Protein AF-A0A952K8V4-F1 (afdb_monomer_lite)

Structure (mmCIF, N/CA/C/O backbone):
data_AF-A0A952K8V4-F1
#
_entry.id   AF-A0A952K8V4-F1
#
loop_
_atom_site.group_PDB
_atom_site.id
_atom_site.type_symbol
_atom_site.label_atom_id
_atom_site.label_alt_id
_atom_site.label_comp_id
_ato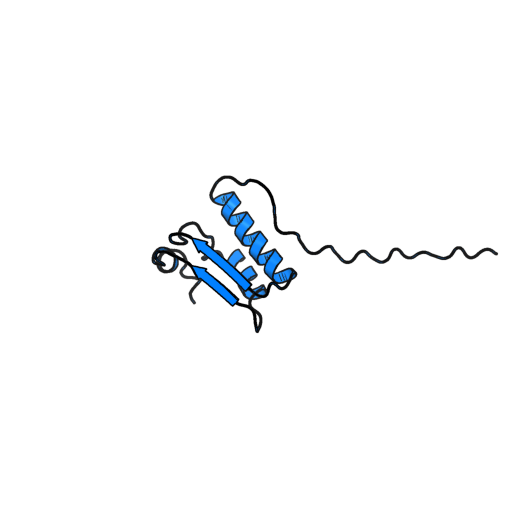m_site.label_asym_id
_atom_site.label_entity_id
_atom_site.label_seq_id
_atom_site.pdbx_PDB_ins_code
_atom_site.Cartn_x
_atom_site.Cartn_y
_atom_site.Cartn_z
_atom_site.occupancy
_atom_site.B_iso_or_equiv
_atom_site.auth_seq_id
_atom_site.auth_comp_id
_atom_site.auth_asym_id
_atom_site.auth_atom_id
_atom_site.pdbx_PDB_model_num
ATOM 1 N N . MET A 1 1 ? 5.043 38.210 47.231 1.00 46.47 1 MET A N 1
ATOM 2 C CA . MET A 1 1 ? 4.841 36.745 47.353 1.00 46.47 1 MET A CA 1
ATOM 3 C C . MET A 1 1 ? 3.971 36.402 46.169 1.00 46.47 1 MET A C 1
ATOM 5 O O . MET A 1 1 ? 2.767 36.247 46.301 1.00 46.47 1 MET A O 1
ATOM 9 N N . ASP A 1 2 ? 4.589 36.452 44.993 1.00 47.94 2 ASP A N 1
ATOM 10 C CA . ASP A 1 2 ? 3.906 36.523 43.707 1.00 47.94 2 ASP A CA 1
ATOM 11 C C . ASP A 1 2 ? 4.140 35.191 43.021 1.00 47.94 2 ASP A C 1
ATOM 13 O O . ASP A 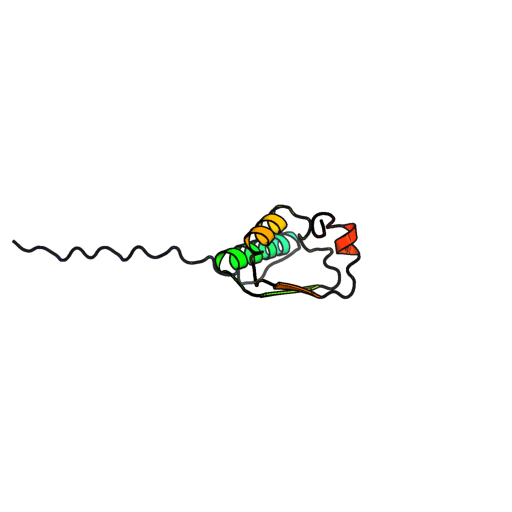1 2 ? 5.227 34.891 42.531 1.00 47.94 2 ASP A O 1
ATOM 17 N N . ARG A 1 3 ? 3.136 34.325 43.128 1.00 49.81 3 ARG A N 1
ATOM 18 C CA . ARG A 1 3 ? 3.149 33.012 42.503 1.00 49.81 3 ARG A CA 1
ATOM 19 C C . ARG A 1 3 ? 2.842 33.219 41.024 1.00 49.81 3 ARG A C 1
ATOM 21 O O . ARG A 1 3 ? 1.673 33.350 40.667 1.00 49.81 3 ARG A O 1
ATOM 28 N N . GLU A 1 4 ? 3.873 33.267 40.182 1.00 59.50 4 GLU A N 1
ATOM 29 C CA . GLU A 1 4 ? 3.692 33.185 38.731 1.00 59.50 4 GLU A CA 1
ATOM 30 C C . GLU A 1 4 ? 2.831 31.954 38.388 1.00 59.50 4 GLU A C 1
ATOM 32 O O . GLU A 1 4 ? 3.038 30.871 38.958 1.00 59.50 4 GLU A O 1
ATOM 37 N N . PRO A 1 5 ? 1.838 32.079 37.491 1.00 58.66 5 PRO A N 1
ATOM 38 C CA . PRO A 1 5 ? 1.098 30.929 37.008 1.00 58.66 5 PRO A CA 1
ATOM 39 C C . PRO A 1 5 ? 2.043 30.093 36.143 1.00 58.66 5 PRO A C 1
ATOM 41 O O . PRO A 1 5 ? 2.344 30.444 35.005 1.00 58.66 5 PRO A O 1
ATOM 44 N N . SER A 1 6 ? 2.526 28.987 36.711 1.00 53.41 6 SER A N 1
ATOM 45 C CA . SER A 1 6 ? 3.299 27.970 36.002 1.00 53.41 6 SER A CA 1
ATOM 46 C C . SER A 1 6 ? 2.475 27.478 34.809 1.00 53.41 6 SER A C 1
ATOM 48 O O . SER A 1 6 ? 1.548 26.683 34.955 1.00 53.41 6 SER A O 1
ATOM 50 N N . SER A 1 7 ? 2.765 28.031 33.633 1.00 58.81 7 SER A N 1
ATOM 51 C CA . SER A 1 7 ? 2.205 27.585 32.365 1.00 58.81 7 SER A CA 1
ATOM 52 C C . SER A 1 7 ? 2.989 26.347 31.969 1.00 58.81 7 SER A C 1
ATOM 54 O O . SER A 1 7 ? 4.040 26.437 31.340 1.00 58.81 7 SER A O 1
ATOM 56 N N . THR A 1 8 ? 2.523 25.183 32.412 1.00 65.50 8 THR A N 1
ATOM 57 C CA . THR A 1 8 ? 2.964 23.909 31.850 1.00 65.50 8 THR A CA 1
ATOM 58 C C . THR A 1 8 ? 2.674 23.977 30.348 1.00 65.50 8 THR A C 1
ATOM 60 O O . THR A 1 8 ? 1.516 24.216 29.991 1.00 65.50 8 THR A O 1
ATOM 63 N N . PRO A 1 9 ? 3.669 23.840 29.451 1.00 61.12 9 PRO A N 1
ATOM 64 C CA . PRO A 1 9 ? 3.367 23.679 28.040 1.00 61.12 9 PRO A CA 1
ATOM 65 C C . PRO A 1 9 ? 2.458 22.460 27.944 1.00 61.12 9 PRO A C 1
ATOM 67 O O . PRO A 1 9 ? 2.764 21.422 28.532 1.00 61.12 9 PRO A O 1
ATOM 70 N N . LEU A 1 10 ? 1.314 22.595 27.277 1.00 61.41 10 LEU A N 1
ATOM 71 C CA . LEU A 1 10 ? 0.533 21.438 26.874 1.00 61.41 10 LEU A CA 1
ATOM 72 C C . LEU A 1 10 ? 1.482 20.592 26.024 1.00 61.41 10 LEU A C 1
ATOM 74 O O . LEU A 1 10 ? 1.788 20.995 24.904 1.00 61.41 10 LEU A O 1
ATOM 78 N N . GLU A 1 11 ? 2.021 19.523 26.617 1.00 60.59 11 GLU A N 1
ATOM 79 C CA . GLU A 1 11 ? 2.908 18.548 25.987 1.00 60.59 11 GLU A CA 1
ATOM 80 C C . GLU A 1 11 ? 2.350 18.289 24.587 1.00 60.59 11 GLU A C 1
ATOM 82 O O . GLU A 1 11 ? 1.249 17.747 24.444 1.00 60.59 11 GLU A O 1
ATOM 87 N N . ALA A 1 12 ? 3.024 18.816 23.562 1.00 60.91 12 ALA A N 1
ATOM 88 C CA . ALA A 1 12 ? 2.529 18.730 22.203 1.00 60.91 12 ALA A CA 1
ATOM 89 C C . ALA A 1 12 ? 2.434 17.242 21.882 1.00 60.91 12 ALA A C 1
ATOM 91 O O . ALA A 1 12 ? 3.457 16.555 21.850 1.00 60.91 12 ALA A O 1
ATOM 92 N N . LEU A 1 13 ? 1.207 16.736 21.712 1.00 58.41 13 LEU A N 1
ATOM 93 C CA . LEU A 1 13 ? 0.987 15.358 21.292 1.00 58.41 13 LEU A CA 1
ATOM 94 C C . LEU A 1 13 ? 1.908 15.101 20.095 1.00 58.41 13 LEU A C 1
ATOM 96 O O . LEU A 1 13 ? 1.948 15.955 19.199 1.00 58.41 13 LEU A O 1
ATOM 100 N N . PRO A 1 14 ? 2.676 13.997 20.078 1.00 64.44 14 PRO A N 1
ATOM 101 C CA . PRO A 1 14 ? 3.582 13.735 18.975 1.00 64.44 14 PRO A CA 1
ATOM 102 C C . PRO A 1 14 ? 2.779 13.812 17.678 1.00 64.44 14 PRO A C 1
ATOM 104 O O . PRO A 1 14 ? 1.760 13.133 17.529 1.00 64.44 14 PRO A O 1
ATOM 107 N N . ALA A 1 15 ? 3.196 14.708 16.782 1.00 70.94 15 ALA A N 1
ATOM 108 C CA . ALA A 1 15 ? 2.516 14.900 15.515 1.00 70.94 15 ALA A CA 1
ATOM 109 C C . ALA A 1 15 ? 2.472 13.555 14.784 1.00 70.94 15 ALA A C 1
ATOM 111 O O . ALA A 1 15 ? 3.493 12.871 14.673 1.00 70.94 15 ALA A O 1
ATOM 112 N N . LEU A 1 16 ? 1.285 13.163 14.312 1.00 73.94 16 LEU A N 1
ATOM 113 C CA . LEU A 1 16 ? 1.155 11.950 13.513 1.00 73.94 16 LEU A CA 1
ATOM 114 C C . LEU A 1 16 ? 2.068 12.077 12.285 1.00 73.94 16 LEU A C 1
ATOM 116 O O . LEU A 1 16 ? 2.166 13.166 11.709 1.00 73.94 16 LEU A O 1
ATOM 120 N N . PRO A 1 17 ? 2.742 10.991 11.874 1.00 80.44 17 PRO A N 1
ATOM 121 C CA . PRO A 1 17 ? 3.621 11.031 10.720 1.00 80.44 17 PRO A CA 1
ATOM 122 C C . PRO A 1 17 ? 2.808 11.445 9.490 1.00 80.44 17 PRO A C 1
ATOM 124 O O . PRO A 1 17 ? 1.730 10.902 9.245 1.00 80.44 17 PRO A O 1
ATOM 127 N N . ALA A 1 18 ? 3.300 12.437 8.748 1.00 84.94 18 ALA A N 1
ATOM 128 C CA . ALA A 1 18 ? 2.663 12.911 7.525 1.00 84.94 18 ALA A CA 1
ATOM 129 C C . ALA A 1 18 ? 2.978 11.972 6.354 1.00 84.94 18 ALA A C 1
ATOM 131 O O . ALA A 1 18 ? 4.026 11.320 6.330 1.00 84.94 18 ALA A O 1
ATOM 132 N N . LEU A 1 19 ? 2.076 11.919 5.372 1.00 87.69 19 LEU A N 1
ATOM 133 C CA . LEU A 1 19 ? 2.355 11.219 4.124 1.00 87.69 19 LEU A CA 1
ATOM 134 C C . LEU A 1 19 ? 3.526 11.928 3.417 1.00 87.69 19 LEU A C 1
ATOM 136 O O . LEU A 1 19 ? 3.493 13.154 3.314 1.00 87.69 19 LEU A O 1
ATOM 140 N N . PRO A 1 20 ? 4.559 11.208 2.946 1.00 84.88 20 PRO A N 1
ATOM 141 C CA . PRO A 1 20 ? 5.654 11.839 2.225 1.00 84.88 20 PRO A CA 1
ATOM 142 C C . PRO A 1 20 ? 5.158 12.488 0.929 1.00 84.88 20 PRO A C 1
ATOM 144 O O . PRO A 1 20 ? 4.445 11.865 0.142 1.00 84.88 20 PRO A O 1
ATOM 147 N N . GLU A 1 21 ? 5.579 13.727 0.693 1.00 86.88 21 GLU A N 1
ATOM 148 C CA . GLU A 1 21 ? 5.227 14.503 -0.494 1.00 86.88 21 GLU A CA 1
ATOM 149 C C . GLU A 1 21 ? 6.473 14.833 -1.321 1.00 86.88 21 GLU A C 1
ATOM 151 O O . GLU A 1 21 ? 7.592 14.900 -0.808 1.00 86.88 21 GLU A O 1
ATOM 156 N N . GLY A 1 22 ? 6.275 15.080 -2.617 1.00 90.81 22 GLY A N 1
ATOM 157 C CA . GLY A 1 22 ? 7.328 15.513 -3.531 1.00 90.81 22 GLY A CA 1
ATOM 158 C C . GLY A 1 22 ? 7.628 14.517 -4.648 1.00 90.81 22 GLY A C 1
ATOM 159 O O . GLY A 1 22 ? 6.901 13.555 -4.888 1.00 90.81 22 GLY A O 1
ATOM 160 N N . ARG A 1 23 ? 8.702 14.800 -5.389 1.00 92.25 23 ARG A N 1
ATOM 161 C CA . ARG A 1 23 ? 9.167 13.953 -6.492 1.00 92.25 23 ARG A CA 1
ATOM 162 C C . ARG A 1 23 ? 10.091 12.865 -5.964 1.00 92.25 23 ARG A C 1
ATOM 164 O O . ARG A 1 23 ? 10.933 13.131 -5.114 1.00 92.25 23 ARG A O 1
ATOM 171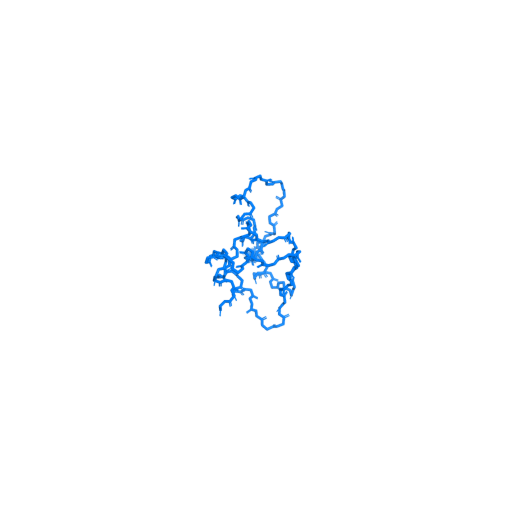 N N . PHE A 1 24 ? 9.976 11.681 -6.543 1.00 92.06 24 P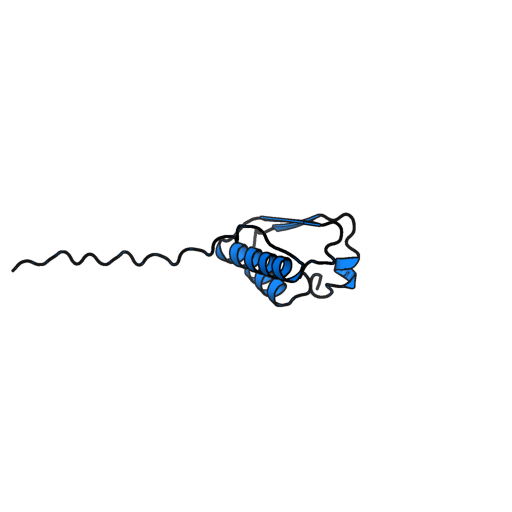HE A N 1
ATOM 172 C CA . PHE A 1 24 ? 10.884 10.563 -6.318 1.00 92.06 24 PHE A CA 1
ATOM 173 C C . PHE A 1 24 ? 11.419 10.048 -7.649 1.00 92.06 24 PHE A C 1
ATOM 175 O O . PHE A 1 24 ? 10.855 10.350 -8.704 1.00 92.06 24 PHE A O 1
ATOM 182 N N . SER A 1 25 ? 12.514 9.292 -7.609 1.00 94.19 25 SER A N 1
ATOM 183 C CA . SER A 1 25 ? 13.111 8.727 -8.814 1.00 94.19 25 SER A CA 1
ATOM 184 C C . SER A 1 25 ? 13.580 7.298 -8.584 1.00 94.19 25 SER A C 1
ATOM 186 O O . SER A 1 25 ? 14.343 7.009 -7.666 1.00 94.19 25 SER A O 1
ATOM 188 N N . GLY A 1 26 ? 13.144 6.407 -9.470 1.00 92.62 26 GLY A N 1
ATOM 189 C CA . GLY A 1 26 ? 13.554 5.011 -9.468 1.00 92.62 26 GLY A CA 1
ATOM 190 C C . GLY A 1 26 ? 12.839 4.133 -8.439 1.00 92.62 26 GLY A C 1
ATOM 191 O O . GLY A 1 26 ? 12.109 4.587 -7.556 1.00 92.62 26 GLY A O 1
ATOM 192 N N . LEU A 1 27 ? 13.083 2.832 -8.587 1.00 90.00 27 LEU A N 1
ATOM 193 C CA . LEU A 1 27 ? 12.398 1.768 -7.856 1.00 90.00 27 LEU A CA 1
ATOM 194 C C . LEU A 1 27 ? 12.679 1.801 -6.349 1.00 90.00 27 LEU A C 1
ATOM 196 O O . LEU A 1 27 ? 11.785 1.601 -5.537 1.00 90.00 27 LEU A O 1
ATOM 200 N N . THR A 1 28 ? 13.915 2.108 -5.955 1.00 91.25 28 THR A N 1
ATOM 201 C CA . THR A 1 28 ? 14.306 2.157 -4.539 1.00 91.25 28 THR A CA 1
ATOM 202 C C . THR A 1 28 ? 13.533 3.221 -3.764 1.00 91.25 28 THR A C 1
ATOM 204 O O . THR A 1 28 ? 13.095 2.967 -2.639 1.00 91.25 28 THR A O 1
ATOM 207 N N . ASP A 1 29 ? 13.370 4.412 -4.343 1.00 92.19 29 ASP A N 1
ATOM 208 C CA . ASP A 1 29 ? 12.636 5.495 -3.693 1.00 92.19 29 ASP A CA 1
ATOM 209 C C . ASP A 1 29 ? 11.137 5.210 -3.697 1.00 92.19 29 ASP A C 1
ATOM 211 O O . ASP A 1 29 ? 10.489 5.390 -2.668 1.00 92.19 29 ASP A O 1
ATOM 215 N N . PHE A 1 30 ? 10.611 4.651 -4.791 1.00 90.94 30 PHE A N 1
ATOM 216 C CA . PHE A 1 30 ? 9.242 4.142 -4.843 1.00 90.94 30 PHE A CA 1
ATOM 217 C C . PHE A 1 30 ? 8.959 3.143 -3.707 1.00 90.94 30 PHE A C 1
ATOM 219 O O . PHE A 1 30 ? 8.061 3.362 -2.897 1.00 90.94 30 PHE A O 1
ATOM 226 N N . THR A 1 31 ? 9.781 2.103 -3.554 1.00 90.88 31 THR A N 1
ATOM 227 C CA . THR A 1 31 ? 9.640 1.094 -2.493 1.00 90.88 31 THR A CA 1
ATOM 228 C C . THR A 1 31 ? 9.697 1.691 -1.086 1.00 90.88 31 THR A C 1
ATOM 230 O O . THR A 1 31 ? 8.966 1.266 -0.185 1.00 90.88 31 THR A O 1
ATOM 233 N N . LYS A 1 32 ? 10.570 2.677 -0.850 1.00 90.44 32 LYS A N 1
ATOM 234 C CA . LYS A 1 32 ? 10.619 3.392 0.436 1.00 90.44 32 LYS A CA 1
ATOM 235 C C . LYS A 1 32 ? 9.320 4.151 0.693 1.00 90.44 32 LYS A C 1
ATOM 237 O O . LYS A 1 32 ? 8.774 4.030 1.787 1.00 90.44 32 LYS A O 1
ATOM 242 N N . LEU A 1 33 ? 8.820 4.872 -0.307 1.00 92.31 33 LEU A N 1
ATOM 243 C CA . LEU A 1 33 ? 7.593 5.655 -0.198 1.00 92.31 33 LEU A CA 1
ATOM 244 C C . LEU A 1 33 ? 6.369 4.779 0.054 1.00 92.31 33 LEU A C 1
ATOM 246 O O . LEU A 1 33 ? 5.575 5.104 0.931 1.00 92.31 33 LEU A O 1
ATOM 250 N N . ILE A 1 34 ? 6.247 3.641 -0.635 1.00 91.94 34 ILE A N 1
ATOM 251 C CA . ILE A 1 34 ? 5.150 2.695 -0.402 1.00 91.94 34 ILE A CA 1
ATOM 252 C C . ILE A 1 34 ? 5.177 2.193 1.048 1.00 91.94 34 ILE A C 1
ATOM 254 O O . ILE A 1 34 ? 4.165 2.271 1.741 1.00 91.94 34 ILE A O 1
ATOM 258 N N . ARG A 1 35 ? 6.337 1.770 1.568 1.00 90.25 35 ARG A N 1
ATOM 259 C CA . ARG A 1 35 ? 6.450 1.337 2.975 1.00 90.25 35 ARG A CA 1
ATOM 260 C C . ARG A 1 35 ? 6.085 2.447 3.963 1.00 90.25 35 ARG A C 1
ATOM 262 O O . ARG A 1 35 ? 5.365 2.197 4.928 1.00 90.25 35 ARG A O 1
ATOM 269 N N . GLN A 1 36 ? 6.551 3.671 3.715 1.00 90.94 36 GLN A N 1
ATOM 270 C CA . GLN A 1 36 ? 6.215 4.826 4.549 1.00 90.94 36 GLN A CA 1
ATOM 271 C C . GLN A 1 36 ? 4.716 5.138 4.510 1.00 90.94 36 GLN A C 1
ATOM 273 O O . GLN A 1 36 ? 4.132 5.393 5.558 1.00 90.94 36 GLN A O 1
ATOM 278 N N . ALA A 1 37 ? 4.078 5.058 3.341 1.00 91.25 37 ALA A N 1
ATOM 279 C CA . ALA A 1 37 ? 2.648 5.302 3.192 1.00 91.25 37 ALA A CA 1
ATOM 280 C C . ALA A 1 37 ? 1.802 4.305 4.001 1.00 91.25 37 ALA A C 1
ATOM 282 O O . ALA A 1 37 ? 0.894 4.723 4.714 1.00 91.25 37 ALA A O 1
ATOM 283 N N . PHE A 1 38 ? 2.129 3.008 3.967 1.00 90.00 38 PHE A N 1
ATOM 284 C CA . PHE A 1 38 ? 1.423 2.003 4.774 1.00 90.00 38 PHE A CA 1
ATOM 285 C C . PHE A 1 38 ? 1.657 2.190 6.279 1.00 90.00 38 PHE A C 1
ATOM 287 O O . PHE A 1 38 ? 0.716 2.079 7.062 1.00 90.00 38 PHE A O 1
ATOM 294 N N . SER A 1 39 ? 2.876 2.553 6.686 1.00 89.50 39 SER A N 1
ATOM 295 C CA . SER A 1 39 ? 3.175 2.888 8.084 1.00 89.50 39 SER A CA 1
ATOM 296 C C . SER A 1 39 ? 2.364 4.099 8.571 1.00 89.50 39 SER A C 1
ATOM 298 O O . SER A 1 39 ? 1.754 4.055 9.639 1.00 89.50 39 SER A O 1
ATOM 300 N N . VAL A 1 40 ? 2.270 5.154 7.754 1.00 91.31 40 VAL A N 1
ATOM 301 C CA . VAL A 1 40 ? 1.420 6.323 8.027 1.00 91.31 40 VAL A CA 1
ATOM 302 C C . VAL A 1 40 ? -0.053 5.921 8.106 1.00 91.31 40 VAL A C 1
ATOM 304 O O . VAL A 1 40 ? -0.740 6.322 9.043 1.00 91.31 40 VAL A O 1
ATOM 307 N N . ALA A 1 41 ? -0.536 5.092 7.178 1.00 90.44 41 ALA A N 1
ATOM 308 C CA . ALA A 1 41 ? -1.916 4.618 7.171 1.00 90.44 41 ALA A CA 1
ATOM 309 C C . ALA A 1 41 ? -2.263 3.802 8.428 1.00 90.44 41 ALA A C 1
ATOM 311 O O . ALA A 1 41 ? -3.365 3.950 8.962 1.00 90.44 41 ALA A O 1
ATOM 312 N N . ALA A 1 42 ? -1.331 2.980 8.927 1.00 88.44 42 ALA A N 1
ATOM 313 C CA . ALA A 1 42 ? -1.478 2.236 10.177 1.00 88.44 42 ALA A CA 1
ATOM 314 C C . ALA A 1 42 ? -1.656 3.182 11.373 1.00 88.44 42 ALA A C 1
ATOM 316 O O . ALA A 1 42 ? -2.629 3.055 12.121 1.00 88.44 42 ALA A O 1
ATOM 317 N N . VAL A 1 43 ? -0.757 4.166 11.498 1.00 88.75 43 VAL A N 1
ATOM 318 C CA . VAL A 1 43 ? -0.726 5.130 12.610 1.00 88.75 43 VAL A CA 1
ATOM 319 C C . VAL A 1 43 ? -1.923 6.082 12.581 1.00 88.75 43 VAL A C 1
ATOM 321 O O . VAL A 1 43 ? -2.536 6.341 13.613 1.00 88.75 43 VAL A O 1
ATOM 324 N N . GLN A 1 44 ? -2.292 6.586 11.404 1.00 89.06 44 GLN A N 1
ATOM 325 C CA . GLN A 1 44 ? -3.437 7.486 11.234 1.00 89.06 44 GLN A CA 1
ATOM 326 C C . GLN A 1 44 ? -4.783 6.747 11.163 1.00 89.06 44 GLN A C 1
ATOM 328 O O . GLN A 1 44 ? -5.842 7.373 11.179 1.00 89.06 44 GLN A O 1
ATOM 333 N N . GLY A 1 45 ? -4.761 5.418 11.065 1.00 87.88 45 GLY A N 1
ATOM 334 C CA . GLY A 1 45 ? -5.945 4.571 11.075 1.00 87.88 45 GLY A CA 1
ATOM 335 C C . GLY A 1 45 ? -6.849 4.715 9.855 1.00 87.88 45 GLY A C 1
ATOM 336 O O . GLY A 1 45 ? -8.075 4.727 9.989 1.00 87.88 45 GLY A O 1
ATOM 337 N N . TRP A 1 46 ? -6.257 4.805 8.664 1.00 91.19 46 TRP A N 1
ATOM 338 C CA . TRP A 1 46 ? -7.008 4.926 7.414 1.00 91.19 46 TRP A CA 1
ATOM 339 C C . TRP A 1 46 ? -7.971 3.750 7.230 1.00 91.19 46 TRP A C 1
ATOM 341 O O . TRP A 1 46 ? -7.613 2.595 7.462 1.00 91.19 46 TRP A O 1
ATOM 351 N N . ARG A 1 47 ? -9.204 4.040 6.803 1.00 90.31 47 ARG A N 1
ATOM 352 C CA . ARG A 1 47 ? -10.251 3.020 6.615 1.00 90.31 47 ARG A CA 1
ATOM 353 C C . ARG A 1 47 ? -10.093 2.233 5.322 1.00 90.31 47 ARG A C 1
ATOM 355 O O . ARG A 1 47 ? -10.480 1.071 5.254 1.00 90.31 47 ARG A O 1
ATOM 362 N N . GLU A 1 48 ? -9.546 2.867 4.298 1.00 91.25 48 GLU A N 1
ATOM 363 C CA . GLU A 1 48 ? -9.444 2.284 2.974 1.00 91.25 48 GLU A CA 1
ATOM 364 C C . GLU A 1 48 ? -8.136 2.696 2.309 1.00 91.25 48 GLU A C 1
ATOM 366 O O . GLU A 1 48 ? -7.726 3.852 2.392 1.00 91.25 48 GLU A O 1
ATOM 371 N N . ILE A 1 49 ? -7.502 1.732 1.647 1.00 91.75 49 ILE A N 1
ATOM 372 C CA . ILE A 1 49 ? -6.349 1.948 0.779 1.00 91.75 49 ILE A CA 1
ATOM 373 C C . ILE A 1 49 ? -6.690 1.334 -0.577 1.00 91.75 49 ILE A C 1
ATOM 375 O O . ILE A 1 49 ? -7.072 0.166 -0.660 1.00 91.75 49 ILE A O 1
ATOM 379 N N . ILE A 1 50 ? -6.547 2.117 -1.642 1.00 92.00 50 ILE A N 1
ATOM 380 C CA . ILE A 1 50 ? -6.740 1.656 -3.017 1.00 92.00 50 ILE A CA 1
ATOM 381 C C . ILE A 1 50 ? -5.413 1.817 -3.747 1.00 92.00 50 ILE A C 1
ATOM 383 O O . ILE A 1 50 ? -4.845 2.907 -3.764 1.00 92.00 50 ILE A O 1
ATOM 387 N N . VAL A 1 51 ? -4.930 0.736 -4.350 1.00 92.00 51 VAL A N 1
ATOM 388 C CA . VAL A 1 51 ? -3.699 0.717 -5.143 1.00 92.00 51 VAL A CA 1
ATOM 389 C C . VAL A 1 51 ? -4.000 0.211 -6.548 1.00 92.00 51 VAL A C 1
ATOM 391 O O . VAL A 1 51 ? -4.820 -0.689 -6.730 1.00 92.00 51 VAL A O 1
ATOM 394 N N . CYS A 1 52 ? -3.365 0.817 -7.546 1.00 92.75 52 CYS A N 1
ATOM 395 C CA . CYS A 1 52 ? -3.568 0.496 -8.953 1.00 92.75 52 CYS A CA 1
ATOM 396 C C . CYS A 1 52 ? -2.216 0.448 -9.658 1.00 92.75 52 CYS A C 1
ATOM 398 O O . CYS A 1 52 ? -1.468 1.423 -9.598 1.00 92.75 52 CYS A O 1
ATOM 400 N N . ASP A 1 53 ? -1.924 -0.670 -10.311 1.00 90.88 53 ASP A N 1
ATOM 401 C CA . ASP A 1 53 ? -0.684 -0.896 -11.047 1.00 90.88 53 ASP A CA 1
ATOM 402 C C . ASP A 1 53 ? -0.927 -1.899 -12.187 1.00 90.88 53 ASP A C 1
ATOM 404 O O . ASP A 1 53 ? -1.800 -2.756 -12.047 1.00 90.88 53 ASP A O 1
ATOM 408 N N . PRO A 1 54 ? -0.222 -1.829 -13.332 1.00 89.44 54 PRO A N 1
ATOM 409 C CA . PRO A 1 54 ? -0.423 -2.787 -14.417 1.00 89.44 54 PRO A CA 1
ATOM 410 C C . PRO A 1 54 ? -0.284 -4.261 -14.003 1.00 89.44 54 PRO A C 1
ATOM 412 O O . PRO A 1 54 ? -1.096 -5.074 -14.463 1.00 89.44 54 PRO A O 1
ATOM 415 N N . ASP A 1 55 ? 0.702 -4.592 -13.162 1.00 88.12 55 ASP A N 1
ATOM 416 C CA . ASP A 1 55 ? 1.016 -5.975 -12.766 1.00 88.12 55 ASP A CA 1
ATOM 417 C C . ASP A 1 55 ? 1.557 -6.151 -11.330 1.00 88.12 55 ASP A C 1
ATOM 419 O O . ASP A 1 55 ? 1.655 -7.284 -10.855 1.00 88.12 55 ASP A O 1
ATOM 423 N N . PHE A 1 56 ? 1.857 -5.066 -10.608 1.00 89.00 56 PHE A N 1
ATOM 424 C CA . PHE A 1 56 ? 2.467 -5.062 -9.273 1.00 89.00 56 PHE A CA 1
ATOM 425 C C . PHE A 1 56 ? 3.871 -5.703 -9.200 1.00 89.00 56 PHE A C 1
ATOM 427 O O . PHE A 1 56 ? 4.362 -6.007 -8.106 1.00 89.00 56 PHE A O 1
ATOM 434 N N . GLY A 1 57 ? 4.564 -5.888 -10.326 1.00 87.25 57 GLY A N 1
ATOM 435 C CA . GLY A 1 57 ? 5.886 -6.522 -10.361 1.00 87.25 57 GLY A CA 1
ATOM 436 C C . GLY A 1 57 ? 6.968 -5.736 -9.617 1.00 87.25 57 GLY A C 1
ATOM 437 O O . GLY A 1 57 ? 7.825 -6.333 -8.964 1.00 87.25 57 GLY A O 1
ATOM 438 N N . ASP A 1 58 ? 6.871 -4.409 -9.651 1.00 87.69 58 ASP A N 1
ATOM 439 C CA . ASP A 1 58 ? 7.801 -3.470 -9.012 1.00 87.69 58 ASP A CA 1
ATOM 440 C C . ASP A 1 58 ? 7.397 -3.086 -7.577 1.00 87.69 58 ASP A C 1
ATOM 442 O O . ASP A 1 58 ? 8.096 -2.347 -6.882 1.00 87.69 58 ASP A O 1
ATOM 446 N N . TRP A 1 59 ? 6.258 -3.581 -7.098 1.00 90.75 59 TRP A N 1
ATOM 447 C CA . TRP A 1 59 ? 5.789 -3.257 -5.759 1.00 90.75 59 TRP A CA 1
ATOM 448 C C . TRP A 1 59 ? 6.497 -4.093 -4.692 1.00 90.75 59 TRP A C 1
ATOM 450 O O . TRP A 1 59 ? 6.745 -5.277 -4.905 1.00 90.75 59 TRP A O 1
ATOM 460 N N . PRO A 1 60 ? 6.747 -3.550 -3.489 1.00 90.00 60 PRO A N 1
ATOM 461 C CA . PRO A 1 60 ? 7.394 -4.294 -2.409 1.00 90.00 60 PRO A CA 1
ATOM 462 C C . PRO A 1 60 ? 6.449 -5.271 -1.682 1.00 90.00 60 PRO A C 1
ATOM 464 O O . PRO A 1 60 ? 6.565 -5.458 -0.473 1.00 90.00 60 PRO A O 1
ATOM 467 N N . LEU A 1 61 ? 5.497 -5.898 -2.387 1.00 85.94 61 LEU A N 1
ATOM 468 C CA . LEU A 1 61 ? 4.450 -6.742 -1.786 1.00 85.94 61 LEU A CA 1
ATOM 469 C C . LEU A 1 61 ? 5.011 -7.979 -1.069 1.00 85.94 61 LEU A C 1
ATOM 471 O O . LEU A 1 61 ? 4.446 -8.427 -0.076 1.00 85.94 61 LEU A O 1
ATOM 475 N N . GLY A 1 62 ? 6.136 -8.517 -1.543 1.00 82.50 62 GLY A N 1
ATOM 476 C CA . GLY A 1 62 ? 6.847 -9.628 -0.910 1.00 82.50 62 GLY A CA 1
ATOM 477 C C . GLY A 1 62 ? 7.802 -9.221 0.218 1.00 82.50 62 GLY A C 1
ATOM 478 O O . GLY A 1 62 ? 8.397 -10.097 0.852 1.00 82.50 62 GLY A O 1
ATOM 479 N N . GLU A 1 63 ? 7.993 -7.925 0.478 1.00 85.38 63 GLU A N 1
ATOM 480 C CA . GLU A 1 63 ? 8.901 -7.468 1.527 1.00 85.38 63 GLU A CA 1
ATOM 481 C C . GLU A 1 63 ? 8.266 -7.599 2.905 1.00 85.38 63 GLU A C 1
ATOM 483 O O . GLU A 1 63 ? 7.169 -7.108 3.168 1.00 85.38 63 GLU A O 1
ATOM 488 N N . ARG A 1 64 ? 9.024 -8.172 3.842 1.00 84.69 64 ARG A N 1
ATOM 489 C CA . ARG A 1 64 ? 8.577 -8.315 5.227 1.00 84.69 64 ARG A CA 1
ATOM 490 C C . ARG A 1 64 ? 8.194 -6.975 5.861 1.00 84.69 64 ARG A C 1
ATOM 492 O O . ARG A 1 64 ? 7.191 -6.911 6.548 1.00 84.69 64 ARG A O 1
ATOM 499 N N . ALA A 1 65 ? 8.942 -5.906 5.585 1.00 82.75 65 ALA A N 1
ATOM 500 C CA . ALA A 1 65 ? 8.644 -4.585 6.136 1.00 82.75 65 ALA A CA 1
ATOM 501 C C . ALA A 1 65 ? 7.285 -4.032 5.672 1.00 82.75 65 ALA A C 1
ATOM 503 O O . ALA A 1 65 ? 6.620 -3.341 6.439 1.00 82.75 65 ALA A O 1
ATOM 504 N N . LEU A 1 66 ? 6.870 -4.324 4.432 1.00 85.50 66 LEU A N 1
ATOM 505 C CA . LEU A 1 66 ? 5.547 -3.925 3.958 1.00 85.50 66 LEU A CA 1
ATOM 506 C C . LEU A 1 66 ? 4.460 -4.791 4.593 1.00 85.50 66 LEU A C 1
ATOM 508 O O . LEU A 1 66 ? 3.448 -4.259 5.029 1.00 85.50 66 LEU A O 1
ATOM 512 N N . ILE A 1 67 ? 4.682 -6.104 4.665 1.00 87.56 67 ILE A N 1
ATOM 513 C CA . ILE A 1 67 ? 3.741 -7.051 5.275 1.00 87.56 67 ILE A CA 1
ATOM 514 C C . ILE A 1 67 ? 3.520 -6.719 6.753 1.00 87.56 67 ILE A C 1
ATOM 516 O O . ILE A 1 67 ? 2.379 -6.684 7.196 1.00 87.56 67 ILE A O 1
ATOM 520 N N . ASP A 1 68 ? 4.584 -6.416 7.497 1.00 86.31 68 ASP A N 1
ATOM 521 C CA . ASP A 1 68 ? 4.505 -6.011 8.902 1.00 86.31 68 ASP A CA 1
ATOM 522 C C . ASP A 1 68 ? 3.665 -4.722 9.038 1.00 86.31 68 ASP A C 1
ATOM 524 O O . ASP A 1 68 ? 2.705 -4.694 9.803 1.00 86.31 68 ASP A O 1
ATOM 528 N N . ALA A 1 69 ? 3.922 -3.698 8.212 1.00 85.06 69 ALA A N 1
ATOM 529 C CA . ALA A 1 69 ? 3.129 -2.463 8.213 1.00 85.06 69 ALA A CA 1
ATOM 530 C C . ALA 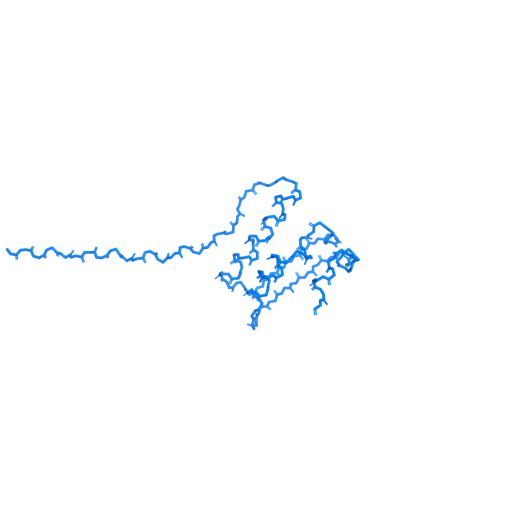A 1 69 ? 1.661 -2.682 7.799 1.00 85.06 69 ALA A C 1
ATOM 532 O O . ALA A 1 69 ? 0.754 -2.033 8.324 1.00 85.06 69 ALA A O 1
ATOM 533 N N . LEU A 1 70 ? 1.414 -3.589 6.853 1.00 86.19 70 LEU A N 1
ATOM 534 C CA . LEU A 1 70 ? 0.072 -3.940 6.404 1.00 86.19 70 LEU A CA 1
ATOM 535 C C . LEU A 1 70 ? -0.687 -4.713 7.484 1.00 86.19 70 LEU A C 1
ATOM 537 O O . LEU A 1 70 ? -1.867 -4.448 7.672 1.00 86.19 70 LEU A O 1
ATOM 541 N N . ASN A 1 71 ? -0.019 -5.595 8.228 1.00 86.31 71 ASN A N 1
ATOM 542 C CA . ASN A 1 71 ? -0.588 -6.297 9.379 1.00 86.31 71 ASN A CA 1
ATOM 543 C C . ASN A 1 71 ? -0.909 -5.336 10.529 1.00 86.31 71 ASN A C 1
ATOM 545 O O . ASN A 1 71 ? -2.001 -5.411 11.086 1.00 86.31 71 ASN A O 1
ATOM 549 N N . ASP A 1 72 ? -0.017 -4.390 10.834 1.00 86.25 72 ASP A N 1
ATOM 550 C CA . ASP A 1 72 ? -0.270 -3.336 11.827 1.00 86.25 72 ASP A CA 1
ATOM 551 C C . ASP A 1 72 ? -1.464 -2.458 11.424 1.00 86.25 72 ASP A C 1
ATOM 553 O O . ASP A 1 72 ? -2.247 -1.987 12.257 1.00 86.25 72 ASP A O 1
ATOM 557 N N . TRP A 1 73 ? -1.627 -2.240 10.118 1.00 87.81 73 TRP A N 1
ATOM 558 C CA . TRP A 1 73 ? -2.784 -1.551 9.580 1.00 87.81 73 TRP A CA 1
ATOM 559 C C . TRP A 1 73 ? -4.038 -2.438 9.527 1.00 87.81 73 TRP A C 1
ATOM 561 O O . TRP A 1 73 ? -5.134 -1.904 9.673 1.00 87.81 73 TRP A O 1
ATOM 571 N N . TYR A 1 74 ? -3.944 -3.752 9.343 1.00 82.81 74 TYR A N 1
ATOM 572 C CA . TYR A 1 74 ? -5.096 -4.627 9.127 1.00 82.81 74 TYR A CA 1
ATOM 573 C C . TYR A 1 74 ? -5.867 -4.881 10.431 1.00 82.81 74 TYR A C 1
ATOM 575 O O . TYR A 1 74 ? -5.625 -5.822 11.180 1.00 82.81 74 TYR A O 1
ATOM 583 N N . MET A 1 75 ? -6.838 -4.007 10.688 1.00 79.12 75 MET A N 1
ATOM 584 C CA . MET A 1 75 ? -7.775 -4.074 11.809 1.00 79.12 75 MET A CA 1
ATOM 585 C C . MET A 1 75 ? -9.208 -4.185 11.282 1.00 79.12 75 MET A C 1
ATOM 587 O O . MET A 1 75 ? -9.498 -3.824 10.138 1.00 79.12 75 MET A O 1
ATOM 591 N N . THR A 1 76 ? -10.132 -4.643 12.128 1.00 76.38 76 THR A N 1
ATOM 592 C CA . THR A 1 76 ? -11.548 -4.802 11.772 1.00 76.38 76 THR A CA 1
ATOM 593 C C . THR A 1 76 ? -12.120 -3.527 11.141 1.00 76.38 76 THR A C 1
ATOM 595 O O . THR A 1 76 ? -12.044 -2.444 11.719 1.00 76.38 76 THR A O 1
ATOM 598 N N . GLY A 1 77 ? -12.714 -3.658 9.951 1.00 80.75 77 GLY A N 1
ATOM 599 C CA . GLY A 1 77 ? -13.334 -2.546 9.223 1.00 80.75 77 GLY A CA 1
ATOM 600 C C . GLY A 1 77 ? -12.402 -1.760 8.294 1.00 80.75 77 GLY A C 1
ATOM 601 O O . GLY A 1 77 ? -12.837 -0.750 7.741 1.00 80.75 77 GLY A O 1
ATOM 602 N N . ARG A 1 78 ? -11.153 -2.205 8.100 1.00 89.06 78 ARG A N 1
ATOM 603 C CA . ARG A 1 78 ? -10.228 -1.639 7.107 1.00 89.06 78 ARG A CA 1
ATOM 604 C C . ARG A 1 78 ? -10.188 -2.499 5.840 1.00 89.06 78 ARG A C 1
ATOM 606 O O . ARG A 1 78 ? -10.249 -3.724 5.923 1.00 89.06 78 ARG A O 1
ATOM 613 N N . ARG A 1 79 ? -10.117 -1.862 4.665 1.00 89.50 79 ARG A N 1
ATOM 614 C CA . ARG A 1 79 ? -10.145 -2.542 3.355 1.00 89.50 79 ARG A CA 1
ATOM 615 C C . ARG A 1 79 ? -9.008 -2.092 2.450 1.00 89.50 79 ARG A C 1
ATOM 617 O O . ARG A 1 79 ? -8.835 -0.896 2.227 1.00 89.50 79 ARG A O 1
ATOM 624 N N . VAL A 1 80 ? -8.260 -3.053 1.906 1.00 89.62 80 VAL A N 1
ATOM 625 C CA . VAL A 1 80 ? -7.301 -2.821 0.819 1.00 89.62 80 VAL A CA 1
ATOM 626 C C . VAL A 1 80 ? -7.954 -3.272 -0.483 1.00 89.62 80 VAL A C 1
ATOM 628 O O . VAL A 1 80 ? -8.481 -4.381 -0.558 1.00 89.62 80 VAL A O 1
ATOM 631 N N . THR A 1 81 ? -7.942 -2.413 -1.498 1.00 90.88 81 THR A N 1
ATOM 632 C CA . THR A 1 81 ? -8.409 -2.742 -2.849 1.00 90.88 81 THR A CA 1
ATOM 633 C C . THR A 1 81 ? -7.239 -2.631 -3.811 1.00 90.88 81 THR A C 1
ATOM 635 O O . THR A 1 81 ? -6.613 -1.577 -3.907 1.00 90.88 81 THR A O 1
ATOM 638 N N . MET A 1 82 ? -6.953 -3.708 -4.537 1.00 91.50 82 MET A N 1
ATOM 639 C CA . MET A 1 82 ? -5.874 -3.752 -5.521 1.00 91.50 82 MET A CA 1
ATOM 640 C C . MET A 1 82 ? -6.451 -3.908 -6.920 1.00 91.50 82 MET A C 1
ATOM 642 O O . MET A 1 82 ? -7.164 -4.875 -7.185 1.00 91.50 82 MET A O 1
ATOM 646 N N . LEU A 1 83 ? -6.119 -2.988 -7.818 1.00 92.62 83 LEU A N 1
ATOM 647 C CA . LEU A 1 83 ? -6.542 -3.008 -9.214 1.00 92.62 83 LEU A CA 1
ATOM 648 C C . LEU A 1 83 ? -5.336 -3.285 -10.109 1.00 92.62 83 LEU A C 1
ATOM 650 O O . LEU A 1 83 ? -4.364 -2.536 -10.069 1.00 92.62 83 LEU A O 1
ATOM 654 N N . ALA A 1 84 ? -5.415 -4.341 -10.918 1.00 90.94 84 ALA A N 1
ATOM 655 C CA . ALA A 1 84 ? -4.411 -4.642 -11.929 1.00 90.94 84 ALA A CA 1
ATOM 656 C C . ALA A 1 84 ? -5.029 -5.059 -13.255 1.00 90.94 84 ALA A C 1
ATOM 658 O O . ALA A 1 84 ? -6.169 -5.526 -13.314 1.00 90.94 84 ALA A O 1
ATOM 659 N N . LYS A 1 85 ? -4.235 -4.953 -14.324 1.00 89.81 85 LYS A N 1
ATOM 660 C CA . LYS A 1 85 ? -4.566 -5.606 -15.594 1.00 89.81 85 LYS A CA 1
ATOM 661 C C . LYS A 1 85 ? -4.366 -7.120 -15.489 1.00 89.81 85 LYS A C 1
ATOM 663 O O . LYS A 1 85 ? -5.130 -7.875 -16.083 1.00 89.81 85 LYS A O 1
ATOM 668 N N . ASN A 1 86 ? -3.333 -7.554 -14.769 1.00 87.44 86 ASN A N 1
ATOM 669 C CA . ASN A 1 86 ? -3.065 -8.952 -14.442 1.00 87.44 86 ASN A CA 1
ATOM 670 C C . ASN A 1 86 ? -2.375 -9.042 -13.069 1.00 87.44 86 ASN A C 1
ATOM 672 O O . ASN A 1 86 ? -1.777 -8.074 -12.622 1.00 87.44 86 ASN A O 1
ATOM 676 N N . TYR A 1 87 ? -2.462 -10.196 -12.406 1.00 84.81 87 TYR A N 1
ATOM 677 C CA . TYR A 1 87 ? -1.869 -10.417 -11.076 1.00 84.81 87 TYR A CA 1
ATOM 678 C C . TYR A 1 87 ? -0.750 -11.472 -11.110 1.00 84.81 87 TYR A C 1
ATOM 680 O O . TYR A 1 87 ? -0.378 -12.029 -10.075 1.00 84.81 87 TYR A O 1
ATOM 688 N N . ASP A 1 88 ? -0.218 -11.774 -12.297 1.00 83.94 88 ASP A N 1
ATOM 689 C CA . ASP A 1 88 ? 0.740 -12.867 -12.484 1.00 83.94 88 ASP A CA 1
ATOM 690 C C . ASP A 1 88 ? 2.044 -12.600 -11.727 1.00 83.94 88 ASP A C 1
ATOM 692 O O . ASP A 1 88 ? 2.593 -13.508 -11.102 1.00 83.94 88 ASP A O 1
ATOM 696 N N . GLU A 1 89 ? 2.518 -11.353 -11.724 1.00 82.50 89 GLU A N 1
ATOM 697 C CA . GLU A 1 89 ? 3.737 -10.972 -11.008 1.00 82.50 89 GLU A CA 1
ATOM 698 C C . GLU A 1 89 ? 3.550 -10.982 -9.484 1.00 82.50 89 GLU A C 1
ATOM 700 O O . GLU A 1 89 ? 4.487 -11.323 -8.762 1.00 82.50 89 GLU A O 1
ATOM 705 N N . VAL A 1 90 ? 2.333 -10.745 -8.975 1.00 78.50 90 VAL A N 1
ATOM 706 C CA . VAL A 1 90 ? 2.020 -10.921 -7.544 1.00 78.50 90 VAL A CA 1
ATOM 707 C C . VAL A 1 90 ? 2.220 -12.372 -7.124 1.00 78.50 90 VAL A C 1
ATOM 709 O O . VAL A 1 90 ? 2.916 -12.649 -6.149 1.00 78.50 90 VAL A O 1
ATOM 712 N N . LEU A 1 91 ? 1.672 -13.311 -7.893 1.00 77.81 91 LEU A N 1
ATOM 713 C CA . LEU A 1 91 ? 1.800 -14.739 -7.606 1.00 77.81 91 LEU A CA 1
ATO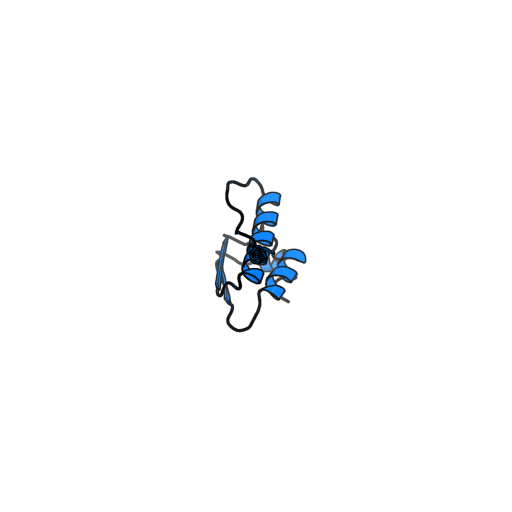M 714 C C . LEU A 1 91 ? 3.236 -15.246 -7.808 1.00 77.81 91 LEU A C 1
ATOM 716 O O . LEU A 1 91 ? 3.697 -16.109 -7.063 1.00 77.81 91 LEU A O 1
ATOM 720 N N . ARG A 1 92 ? 3.951 -14.719 -8.810 1.00 79.50 92 ARG A N 1
ATOM 721 C CA . ARG A 1 92 ? 5.307 -15.164 -9.170 1.00 79.50 92 ARG A CA 1
ATOM 722 C C . ARG A 1 92 ? 6.398 -14.591 -8.270 1.00 79.50 92 ARG A C 1
ATOM 724 O O . ARG A 1 92 ? 7.342 -15.310 -7.951 1.00 79.50 92 ARG A O 1
ATOM 731 N N . ARG A 1 93 ? 6.307 -13.312 -7.895 1.00 76.56 93 ARG A N 1
ATOM 732 C CA . ARG A 1 93 ? 7.371 -12.591 -7.170 1.00 76.56 93 ARG A CA 1
ATOM 733 C C . ARG A 1 93 ? 7.063 -12.369 -5.700 1.00 76.56 93 ARG A C 1
ATOM 735 O O . ARG A 1 93 ? 7.986 -12.320 -4.890 1.00 76.56 93 ARG A O 1
ATOM 742 N N . HIS A 1 94 ? 5.786 -12.290 -5.336 1.00 74.19 94 HIS A N 1
ATOM 743 C CA . HIS A 1 94 ? 5.357 -11.850 -4.010 1.00 74.19 94 HIS A CA 1
ATOM 744 C C . HIS A 1 94 ? 4.671 -12.972 -3.239 1.00 74.19 94 HIS A C 1
ATOM 746 O O . HIS A 1 94 ? 3.605 -12.792 -2.661 1.00 74.19 94 HIS A O 1
ATOM 752 N N . ALA A 1 95 ? 5.326 -14.134 -3.166 1.00 67.69 95 ALA A N 1
ATOM 753 C CA . ALA A 1 95 ? 4.789 -15.343 -2.532 1.00 67.69 95 ALA A CA 1
ATOM 754 C C . ALA A 1 95 ? 4.372 -15.173 -1.057 1.00 67.69 95 ALA A C 1
ATOM 756 O O . ALA A 1 95 ? 3.667 -16.019 -0.529 1.00 67.69 95 ALA A O 1
ATOM 757 N N . ARG A 1 96 ? 4.821 -14.110 -0.378 1.00 73.31 96 ARG A N 1
ATOM 758 C CA . ARG A 1 96 ? 4.450 -13.799 1.013 1.00 73.31 96 ARG A CA 1
ATOM 759 C C . ARG A 1 96 ? 3.201 -12.927 1.140 1.00 73.31 96 ARG A C 1
ATOM 761 O O . ARG A 1 96 ? 2.697 -12.779 2.242 1.00 73.31 96 ARG A O 1
ATOM 768 N N . PHE A 1 97 ? 2.739 -12.328 0.047 1.00 66.75 97 PHE A N 1
ATOM 769 C CA . PHE A 1 97 ? 1.577 -11.445 0.056 1.00 66.75 97 PHE A CA 1
ATOM 770 C C . PHE A 1 97 ? 0.247 -12.218 0.115 1.00 66.75 97 PHE A C 1
ATOM 772 O O . PHE A 1 97 ? -0.767 -11.665 0.521 1.00 66.75 97 PHE A O 1
ATOM 779 N N . VAL A 1 98 ? 0.241 -13.492 -0.297 1.00 59.66 98 VAL A N 1
ATOM 780 C CA . VAL A 1 98 ? -0.979 -14.294 -0.528 1.00 59.66 98 VAL A CA 1
ATOM 781 C C . VAL A 1 98 ? -1.123 -15.456 0.478 1.00 59.66 98 VAL A C 1
ATOM 783 O O . VAL A 1 98 ? -1.935 -16.352 0.263 1.00 59.66 98 VAL A O 1
ATOM 786 N N . THR A 1 99 ? -0.352 -15.472 1.569 1.00 57.88 99 THR A N 1
ATOM 787 C CA . THR A 1 99 ? -0.315 -16.593 2.534 1.00 57.88 99 THR A CA 1
ATOM 788 C C . THR A 1 99 ? -0.932 -16.220 3.868 1.00 57.88 99 THR A C 1
ATOM 790 O O . THR A 1 99 ? -1.723 -17.039 4.383 1.00 57.88 99 THR A O 1
#

Radius of gyration: 19.37 Å; chains: 1; bounding box: 28×53×63 Å

Sequence (99 aa):
MDREPSSTPLEALPALPALPEGRFSGLTDFTKLIRQAFSVAAVQGWREIIVCDPDFGDWPLGERALIDALNDWYMTGRRVTMLAKNYDEVLRRHARFVT

Foldseek 3Di:
DDDDPPPDPPPPDPDQDDQDDDDDDDLVRVQVNLLVNLLSCLRVQPQEAEEEDAACLSYCLQPPSSVVSNVSNDDPRHDYHYHYVYHVSCVVPRVVNPD

pLDDT: mean 81.99, std 12.14, range [46.47, 94.19]

Secondary structure (DSSP, 8-state):
------------PPPPPPPP-S---HHHHHHHHHHHHHHHHHHHT-SEEEEE-SS-TTS-TT-HHHHHHHHHH--TT-EEEEE-S--HHHHHH-TTS--